Protein AF-A0A939IXC3-F1 (afdb_monomer_lite)

Foldseek 3Di:
DDDDDDPDDDDDPPPDDPPPPQDQQDLVNLVVLVVVVCVVVVKDQPDSVLSRVLSCQLVDDDVNHGPDPDLLRSLLSSLVSQVVSVRIPDPSNVSSVVSSVVSVVD

Organism: NCBI:txid2765362

Sequence (106 aa):
MTSSSPTGPAAAVTGATGQQYPRVCMVDDLVAVAERVCGRYGAVITDHAALAAAAAVPAARINGVFVHRDLRTAAWALAETIEKLAPLDRANDVFAVIAARVYLAR

Secondary structure (DSSP, 8-state):
--------------------------HHHHHHHHHHHHHHHT--B--HHHHHHHHHGGG-EETTEES-SSHHHHHHHHHHHHHHH--BSS-HHHHHHHHHHHHHT-

pLDDT: mean 78.87, std 20.19, range [34.56, 95.94]

Radius of gyration: 21.31 Å; chains: 1; bounding box: 66×26×52 Å

Structure (mmCIF, N/CA/C/O backbone):
data_AF-A0A939IXC3-F1
#
_entry.id   AF-A0A939IXC3-F1
#
loop_
_atom_site.group_PDB
_atom_site.id
_atom_site.type_symbol
_atom_site.label_atom_id
_atom_site.label_alt_id
_atom_site.label_comp_id
_atom_site.label_asym_id
_atom_site.label_entity_id
_atom_site.label_seq_id
_atom_site.pdbx_PDB_ins_code
_atom_site.Cartn_x
_atom_site.Cartn_y
_atom_site.Cartn_z
_atom_site.occupancy
_atom_site.B_iso_or_equiv
_atom_site.auth_seq_id
_atom_site.auth_comp_id
_atom_site.auth_asym_id
_atom_site.auth_atom_id
_atom_site.pdbx_PDB_model_num
ATOM 1 N N . MET A 1 1 ? 56.703 -8.018 -39.105 1.00 44.66 1 MET A N 1
ATOM 2 C CA . MET A 1 1 ? 56.450 -7.530 -37.734 1.00 44.66 1 MET A CA 1
ATOM 3 C C . MET A 1 1 ? 55.450 -6.394 -37.843 1.00 44.66 1 MET A C 1
ATOM 5 O O . MET A 1 1 ? 55.793 -5.306 -38.275 1.00 44.66 1 MET A O 1
ATOM 9 N N . THR A 1 2 ? 54.186 -6.737 -37.639 1.00 44.41 2 THR A N 1
ATOM 10 C CA . THR A 1 2 ? 52.987 -5.896 -37.755 1.00 44.41 2 THR A CA 1
ATOM 11 C C . THR A 1 2 ? 52.657 -5.251 -36.411 1.00 44.41 2 THR A C 1
ATOM 13 O O . THR A 1 2 ? 52.798 -5.963 -35.423 1.00 44.41 2 THR A O 1
ATOM 16 N N . SER A 1 3 ? 52.158 -3.999 -36.425 1.00 39.81 3 SER A N 1
ATOM 17 C CA . SER A 1 3 ? 51.410 -3.240 -35.378 1.00 39.81 3 SER A CA 1
ATOM 18 C C . SER A 1 3 ? 52.009 -1.820 -35.239 1.00 39.81 3 SER A C 1
ATOM 20 O O . SER A 1 3 ? 53.220 -1.720 -35.092 1.00 39.81 3 SER A O 1
ATOM 22 N N . SER A 1 4 ? 51.318 -0.677 -35.286 1.00 43.56 4 SER A N 1
ATOM 23 C CA . SER A 1 4 ? 49.895 -0.370 -35.109 1.00 43.56 4 SER A CA 1
ATOM 24 C C . SER A 1 4 ? 49.559 0.991 -35.733 1.00 43.56 4 SER A C 1
ATOM 26 O O . SER A 1 4 ? 50.346 1.933 -35.656 1.00 43.56 4 SER A O 1
ATOM 28 N N . SER A 1 5 ? 48.364 1.080 -36.316 1.00 47.62 5 SER A N 1
ATOM 29 C CA . SER A 1 5 ? 47.665 2.315 -36.697 1.00 47.62 5 SER A CA 1
ATOM 30 C C . SER A 1 5 ? 46.957 2.952 -35.471 1.00 47.62 5 SER A C 1
ATOM 32 O O . SER A 1 5 ? 47.260 2.575 -34.340 1.00 47.62 5 SER A O 1
ATOM 34 N N . PRO A 1 6 ? 46.082 3.963 -35.636 1.00 48.62 6 PRO A N 1
ATOM 35 C CA . PRO A 1 6 ? 46.302 5.316 -35.150 1.00 48.62 6 PRO A CA 1
ATOM 36 C C . PRO A 1 6 ? 45.484 5.637 -33.890 1.00 48.62 6 PRO A C 1
ATOM 38 O O . PRO A 1 6 ? 44.384 5.128 -33.680 1.00 48.62 6 PRO A O 1
ATOM 41 N N . THR A 1 7 ? 45.985 6.581 -33.099 1.00 45.47 7 THR A N 1
ATOM 42 C CA . THR A 1 7 ? 45.227 7.278 -32.054 1.00 45.47 7 THR A CA 1
ATOM 43 C C . THR A 1 7 ? 44.143 8.141 -32.713 1.00 45.47 7 THR A C 1
ATOM 45 O O . THR A 1 7 ? 44.374 9.294 -33.069 1.00 45.47 7 THR A O 1
ATOM 48 N N . GLY A 1 8 ? 42.976 7.539 -32.948 1.00 42.72 8 GLY A N 1
ATOM 49 C CA . GLY A 1 8 ? 41.722 8.218 -33.275 1.00 42.72 8 GLY A CA 1
ATOM 50 C C . GLY A 1 8 ? 41.034 8.778 -32.021 1.00 42.72 8 GLY A C 1
ATOM 51 O O . GLY A 1 8 ? 41.374 8.386 -30.904 1.00 42.72 8 GLY A O 1
ATOM 52 N N . PRO A 1 9 ? 40.102 9.728 -32.193 1.00 47.38 9 PRO A N 1
ATOM 53 C CA . PRO A 1 9 ? 39.741 10.717 -31.187 1.00 47.38 9 PRO A CA 1
ATOM 54 C C . PRO A 1 9 ? 38.874 10.135 -30.071 1.00 47.38 9 PRO A C 1
ATOM 56 O O . PRO A 1 9 ? 38.105 9.198 -30.284 1.00 47.38 9 PRO A O 1
ATOM 59 N N . ALA A 1 10 ? 38.967 10.758 -28.894 1.00 39.16 10 ALA A N 1
ATOM 60 C CA . ALA A 1 10 ? 38.059 10.581 -27.771 1.00 39.16 10 ALA A CA 1
ATOM 61 C C . ALA A 1 10 ? 36.617 10.901 -28.205 1.00 39.16 10 ALA A C 1
ATOM 63 O O . ALA A 1 10 ? 36.138 12.029 -28.095 1.00 39.16 10 ALA A O 1
ATOM 64 N N . ALA A 1 11 ? 35.941 9.896 -28.755 1.00 37.16 11 ALA A N 1
ATOM 65 C CA . ALA A 1 11 ? 34.524 9.925 -29.031 1.00 37.16 11 ALA A CA 1
ATOM 66 C C . ALA A 1 11 ? 33.787 9.892 -27.693 1.00 37.16 11 ALA A C 1
ATOM 68 O O . ALA A 1 11 ? 33.925 8.962 -26.898 1.00 37.16 11 ALA A O 1
ATOM 69 N N . ALA A 1 12 ? 33.023 10.953 -27.464 1.00 41.81 12 ALA A N 1
ATOM 70 C CA . ALA A 1 12 ? 32.020 11.064 -26.430 1.00 41.81 12 ALA A CA 1
ATOM 71 C C . ALA A 1 12 ? 31.200 9.770 -26.319 1.00 41.81 12 ALA A C 1
ATOM 73 O O . ALA A 1 12 ? 30.391 9.460 -27.192 1.00 41.81 12 ALA A O 1
ATOM 74 N N . VAL A 1 13 ? 31.352 9.048 -25.207 1.00 44.09 13 VAL A N 1
ATOM 75 C CA . VAL A 1 13 ? 30.312 8.128 -24.746 1.00 44.09 13 VAL A CA 1
ATOM 76 C C . VAL A 1 13 ? 29.321 8.932 -23.909 1.00 44.09 13 VAL A C 1
ATOM 78 O O . VAL A 1 13 ? 29.277 8.894 -22.683 1.00 44.09 13 VAL A O 1
ATOM 81 N N . THR A 1 14 ? 28.508 9.716 -24.612 1.00 45.25 14 THR A N 1
ATOM 82 C CA . THR A 1 14 ? 27.206 10.153 -24.115 1.00 45.25 14 THR A CA 1
ATOM 83 C C . THR A 1 14 ? 26.300 8.923 -24.123 1.00 45.25 14 THR A C 1
ATOM 85 O O . THR A 1 14 ? 25.591 8.655 -25.085 1.00 45.25 14 THR A O 1
ATOM 88 N N . GLY A 1 15 ? 26.390 8.129 -23.057 1.00 34.56 15 GLY A N 1
ATOM 89 C CA . GLY A 1 15 ? 25.527 6.983 -22.790 1.00 34.56 15 GLY A CA 1
ATOM 90 C C . GLY A 1 15 ? 24.673 7.263 -21.566 1.00 34.56 15 GLY A C 1
ATOM 91 O O . GLY A 1 15 ? 24.982 6.820 -20.464 1.00 34.56 15 GLY A O 1
ATOM 92 N N . ALA A 1 16 ? 23.614 8.044 -21.758 1.00 44.19 16 ALA A N 1
ATOM 93 C CA . ALA A 1 16 ? 22.556 8.208 -20.783 1.00 44.19 16 ALA A CA 1
ATOM 94 C C . ALA A 1 16 ? 21.905 6.848 -20.489 1.00 44.19 16 ALA A C 1
ATOM 96 O O . ALA A 1 16 ? 21.166 6.318 -21.309 1.00 44.19 16 ALA A O 1
ATOM 97 N N . THR A 1 17 ? 22.130 6.316 -19.292 1.00 37.16 17 THR A N 1
ATOM 98 C CA . THR A 1 17 ? 21.127 5.477 -18.629 1.00 37.16 17 THR A CA 1
ATOM 99 C C . THR A 1 17 ? 21.244 5.744 -17.143 1.00 37.16 17 THR A C 1
ATOM 101 O O . THR A 1 17 ? 22.095 5.192 -16.449 1.00 37.16 17 THR A O 1
ATOM 104 N N . GLY A 1 18 ? 20.416 6.672 -16.664 1.00 35.25 18 GLY A N 1
ATOM 105 C CA . GLY A 1 18 ? 20.142 6.816 -15.247 1.00 35.25 18 GLY A CA 1
ATOM 106 C C . GLY A 1 18 ? 19.480 5.535 -14.771 1.00 35.25 18 GLY A C 1
ATOM 107 O O . GLY A 1 18 ? 18.259 5.442 -14.747 1.00 35.25 18 GLY A O 1
ATOM 108 N N . GLN A 1 19 ? 20.281 4.539 -14.403 1.00 36.69 19 GLN A N 1
ATOM 109 C CA . GLN A 1 19 ? 19.809 3.420 -13.606 1.00 36.69 19 GLN A CA 1
ATOM 110 C C . GLN A 1 19 ? 19.577 3.982 -12.197 1.00 36.69 19 GLN A C 1
ATOM 112 O O . GLN A 1 19 ? 20.378 3.803 -11.282 1.00 36.69 19 GLN A O 1
ATOM 117 N N . GLN A 1 20 ? 18.506 4.764 -12.042 1.00 40.62 20 GLN A N 1
ATOM 118 C CA . GLN A 1 20 ? 17.930 5.063 -10.744 1.00 40.62 20 GLN A CA 1
ATOM 119 C C . GLN A 1 20 ? 17.474 3.715 -10.193 1.00 40.62 20 GLN A C 1
ATOM 121 O O . GLN A 1 20 ? 16.415 3.206 -10.553 1.00 40.62 20 GLN A O 1
ATOM 126 N N . TYR A 1 21 ? 18.336 3.088 -9.392 1.00 39.34 21 TYR A N 1
ATOM 127 C CA . TYR A 1 21 ? 17.982 1.900 -8.632 1.00 39.34 21 TYR A CA 1
ATOM 128 C C . TYR A 1 21 ? 16.686 2.218 -7.876 1.00 39.34 21 TYR A C 1
ATOM 130 O O . TYR A 1 21 ? 16.660 3.229 -7.165 1.00 39.34 21 TYR A O 1
ATOM 138 N N . PRO A 1 22 ? 15.611 1.427 -8.042 1.00 46.38 22 PRO A N 1
ATOM 139 C CA . PRO A 1 22 ? 14.371 1.684 -7.333 1.00 46.38 22 PRO A CA 1
ATOM 140 C C . PRO A 1 22 ? 14.674 1.694 -5.840 1.00 46.38 22 PRO A C 1
ATOM 142 O O . PRO A 1 22 ? 15.253 0.746 -5.302 1.00 46.38 22 PRO A O 1
ATOM 145 N N . ARG A 1 23 ? 14.363 2.820 -5.197 1.00 53.03 23 ARG A N 1
ATOM 146 C CA . ARG A 1 23 ? 14.614 3.017 -3.774 1.00 53.03 23 ARG A CA 1
ATOM 147 C C . ARG A 1 23 ? 13.742 2.013 -3.034 1.00 53.03 23 ARG A C 1
ATOM 149 O O . ARG A 1 23 ? 12.523 2.014 -3.177 1.00 53.03 23 ARG A O 1
ATOM 156 N N . VAL A 1 24 ? 14.384 1.077 -2.341 1.00 53.53 24 VAL A N 1
ATOM 157 C CA . VAL A 1 24 ? 13.701 -0.040 -1.687 1.00 53.53 24 VAL A CA 1
ATOM 158 C C . VAL A 1 24 ? 12.790 0.534 -0.603 1.00 53.53 24 VAL A C 1
ATOM 160 O O . VAL A 1 24 ? 13.266 1.227 0.293 1.00 53.53 24 VAL A O 1
ATOM 163 N N . CYS A 1 25 ? 11.490 0.252 -0.678 1.00 61.31 25 CYS A N 1
ATOM 164 C CA . CYS A 1 25 ? 10.625 0.374 0.490 1.00 61.31 25 CYS A CA 1
ATOM 165 C C . CYS A 1 25 ? 10.976 -0.795 1.404 1.00 61.31 25 CYS A C 1
ATOM 167 O O . CYS A 1 25 ? 10.539 -1.920 1.173 1.00 61.31 25 CYS A O 1
ATOM 169 N N . MET A 1 26 ? 11.831 -0.555 2.397 1.00 70.38 26 MET A N 1
ATOM 170 C CA . MET A 1 26 ? 12.021 -1.533 3.461 1.00 70.38 26 MET A CA 1
ATOM 171 C C . MET A 1 26 ? 10.701 -1.688 4.221 1.00 70.38 26 MET A C 1
ATOM 173 O O . MET A 1 26 ? 9.912 -0.746 4.315 1.00 70.38 26 MET A O 1
ATOM 177 N N . VAL A 1 27 ? 10.466 -2.879 4.772 1.00 82.75 27 VAL A N 1
ATOM 178 C CA . VAL A 1 27 ? 9.268 -3.161 5.582 1.00 82.75 27 VAL A CA 1
ATOM 179 C C . VAL A 1 27 ? 9.137 -2.143 6.720 1.00 82.75 27 VAL A C 1
ATOM 181 O O . VAL A 1 27 ? 8.053 -1.621 6.947 1.00 82.75 27 VAL A O 1
ATOM 184 N N . ASP A 1 28 ? 10.256 -1.803 7.362 1.00 84.88 28 ASP A N 1
ATOM 185 C CA . ASP A 1 28 ? 10.333 -0.834 8.461 1.00 84.88 28 ASP A CA 1
ATOM 186 C C . ASP A 1 28 ? 9.806 0.560 8.070 1.00 84.88 28 ASP A C 1
ATOM 188 O O . ASP A 1 28 ? 8.992 1.151 8.776 1.00 84.88 28 ASP A O 1
ATOM 192 N N . ASP A 1 29 ? 10.162 1.042 6.875 1.00 85.75 29 ASP A N 1
ATOM 193 C CA . ASP A 1 29 ? 9.662 2.321 6.365 1.00 85.75 29 ASP A CA 1
ATOM 194 C C . ASP A 1 29 ? 8.150 2.299 6.139 1.00 85.75 29 ASP A C 1
ATOM 196 O O . ASP A 1 29 ? 7.457 3.280 6.414 1.00 85.75 29 ASP A O 1
ATOM 200 N N . LEU A 1 30 ? 7.625 1.183 5.627 1.00 86.94 30 LEU A N 1
ATOM 201 C CA . LEU A 1 30 ? 6.194 1.044 5.389 1.00 86.94 30 LEU A CA 1
ATOM 202 C C . LEU A 1 30 ? 5.413 0.964 6.709 1.00 86.94 30 LEU A C 1
ATOM 204 O O . LEU A 1 30 ? 4.332 1.546 6.805 1.00 86.94 30 LEU A O 1
ATOM 208 N N . VAL A 1 31 ? 5.978 0.318 7.733 1.00 89.50 31 VAL A N 1
ATOM 209 C CA . VAL A 1 31 ? 5.419 0.285 9.094 1.00 89.50 31 VAL A CA 1
ATOM 210 C C . VAL A 1 31 ? 5.400 1.687 9.701 1.00 89.50 31 VAL A C 1
ATOM 212 O O . VAL A 1 31 ? 4.353 2.121 10.174 1.00 89.50 31 VAL A O 1
ATOM 215 N N . ALA A 1 32 ? 6.489 2.452 9.603 1.00 89.69 32 ALA A N 1
ATOM 216 C CA . ALA A 1 32 ? 6.531 3.826 10.106 1.00 89.69 32 ALA A CA 1
ATOM 217 C C . ALA A 1 32 ? 5.488 4.739 9.425 1.00 89.69 32 ALA A C 1
ATOM 219 O O . ALA A 1 32 ? 4.885 5.611 10.061 1.00 89.69 32 ALA A O 1
ATOM 220 N N . VAL A 1 33 ? 5.236 4.540 8.124 1.00 88.88 33 VAL A N 1
ATOM 221 C CA . VAL A 1 33 ? 4.144 5.231 7.416 1.00 88.88 33 VAL A CA 1
ATOM 222 C C . VAL A 1 33 ? 2.783 4.771 7.943 1.00 88.88 33 VAL A C 1
ATOM 224 O O . VAL A 1 33 ? 1.931 5.620 8.211 1.00 88.88 33 VAL A O 1
ATOM 227 N N . ALA A 1 34 ? 2.583 3.464 8.125 1.00 89.69 34 ALA A N 1
ATOM 228 C CA . ALA A 1 34 ? 1.342 2.900 8.648 1.00 89.69 34 ALA A CA 1
ATOM 229 C C . ALA A 1 34 ? 1.018 3.451 10.042 1.00 89.69 34 ALA A C 1
ATOM 231 O O . ALA A 1 34 ? -0.080 3.954 10.251 1.00 89.69 34 ALA A O 1
ATOM 232 N N . GLU A 1 35 ? 1.979 3.476 10.966 1.00 91.00 35 GLU A N 1
ATOM 233 C CA . GLU A 1 35 ? 1.812 4.047 12.309 1.00 91.00 35 GLU A CA 1
ATOM 234 C C . GLU A 1 35 ? 1.386 5.517 12.268 1.00 91.00 35 GLU A C 1
ATOM 236 O O . GLU A 1 35 ? 0.501 5.948 13.012 1.00 91.00 35 GLU A O 1
ATOM 241 N N . ARG A 1 36 ? 1.968 6.302 11.355 1.00 91.75 36 ARG A N 1
ATOM 242 C CA . ARG A 1 36 ? 1.611 7.715 11.199 1.00 91.75 36 ARG A CA 1
ATOM 243 C C . ARG A 1 36 ? 0.191 7.899 10.663 1.00 91.75 36 ARG A C 1
ATOM 245 O O . ARG A 1 36 ? -0.499 8.834 11.075 1.00 91.75 36 ARG A O 1
ATOM 252 N N . VAL A 1 37 ? -0.253 7.017 9.768 1.00 89.56 37 VAL A N 1
ATOM 253 C CA . VAL A 1 37 ? -1.639 6.982 9.278 1.00 89.56 37 VAL A CA 1
ATOM 254 C C . VAL A 1 37 ? -2.583 6.544 10.399 1.00 89.56 37 VAL A C 1
ATOM 256 O O . VAL A 1 37 ? -3.575 7.227 10.651 1.00 89.56 37 VAL A O 1
ATOM 259 N N . CYS A 1 38 ? -2.236 5.500 11.148 1.00 91.31 38 CYS A N 1
ATOM 260 C CA . CYS A 1 38 ? -2.974 5.040 12.323 1.00 91.31 38 CYS A CA 1
ATOM 261 C C . CYS A 1 38 ? -3.186 6.167 13.340 1.00 91.31 38 CYS A C 1
ATOM 263 O O . CYS A 1 38 ? -4.321 6.448 13.720 1.00 91.31 38 CYS A O 1
ATOM 265 N N . GLY A 1 39 ? -2.128 6.904 13.694 1.00 91.56 39 GLY A N 1
ATOM 266 C CA . GLY A 1 39 ? -2.217 8.037 14.618 1.00 91.56 39 GLY A CA 1
ATOM 267 C C . GLY A 1 39 ? -3.071 9.207 14.109 1.00 91.56 39 GLY A C 1
ATOM 268 O O . GLY A 1 39 ? -3.627 9.954 14.911 1.00 91.56 39 GLY A O 1
ATOM 269 N N . ARG A 1 40 ? -3.209 9.381 12.786 1.00 92.88 40 ARG A N 1
ATOM 270 C CA . ARG A 1 40 ? -3.987 10.479 12.188 1.00 92.88 40 ARG A CA 1
ATOM 271 C C . ARG A 1 40 ? -5.460 10.135 11.975 1.00 92.88 40 ARG A C 1
ATOM 273 O O . ARG A 1 40 ? -6.301 11.015 12.139 1.00 92.88 40 ARG A O 1
ATOM 280 N N . TYR A 1 41 ? -5.754 8.899 11.585 1.00 90.25 41 TYR A N 1
ATOM 281 C CA . TYR A 1 41 ? -7.097 8.451 11.195 1.00 90.25 41 TYR A CA 1
ATOM 282 C C . TYR A 1 41 ? -7.744 7.515 12.223 1.00 90.25 41 TYR A C 1
ATOM 284 O O . TYR A 1 41 ? -8.862 7.050 12.011 1.00 90.25 41 TYR A O 1
ATOM 292 N N . GLY A 1 42 ? -7.057 7.233 13.334 1.00 87.75 42 GLY A N 1
ATOM 293 C CA . GLY A 1 42 ? -7.524 6.301 14.358 1.00 87.75 42 GLY A CA 1
ATOM 294 C C . GLY A 1 42 ? -7.636 4.867 13.843 1.00 87.75 42 GLY A C 1
ATOM 295 O O . GLY A 1 42 ? -8.501 4.132 14.310 1.00 87.75 42 GLY A O 1
ATOM 296 N N . ALA A 1 43 ? -6.836 4.493 12.843 1.00 92.81 43 ALA A N 1
ATOM 297 C CA . ALA A 1 43 ? -6.730 3.117 12.366 1.00 92.81 43 AL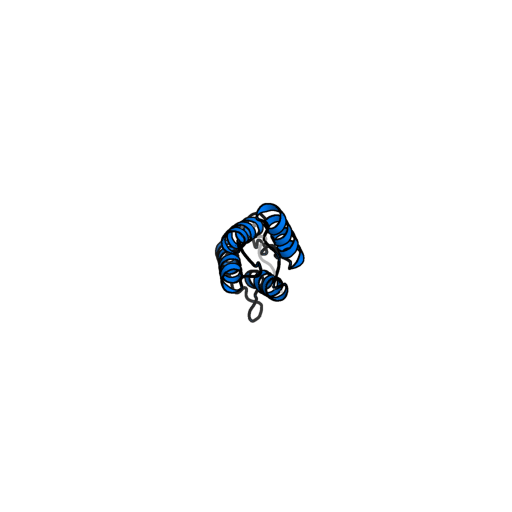A A CA 1
ATOM 298 C C . ALA A 1 43 ? -5.760 2.315 13.247 1.00 92.81 43 ALA A C 1
ATOM 300 O O . ALA A 1 43 ? -4.975 2.891 14.005 1.00 92.81 43 ALA A O 1
ATOM 301 N N . VAL A 1 44 ? -5.810 0.992 13.143 1.00 92.88 44 VAL A N 1
ATOM 302 C CA . VAL A 1 44 ? -4.922 0.063 13.846 1.00 92.88 44 VAL A CA 1
ATOM 303 C C . VAL A 1 44 ? -4.340 -0.924 12.841 1.00 92.88 44 VAL A C 1
ATOM 305 O O . VAL A 1 44 ? -5.043 -1.408 11.954 1.00 92.88 44 VAL A O 1
ATOM 308 N N . ILE A 1 45 ? -3.050 -1.234 12.988 1.00 92.69 45 ILE A N 1
ATOM 309 C CA . ILE A 1 45 ? -2.396 -2.288 12.207 1.00 92.69 45 ILE A CA 1
ATOM 310 C C . ILE A 1 45 ? -2.924 -3.633 12.701 1.00 92.69 45 ILE A C 1
ATOM 312 O O . ILE A 1 45 ? -2.738 -3.986 13.865 1.00 92.69 45 ILE A O 1
ATOM 316 N N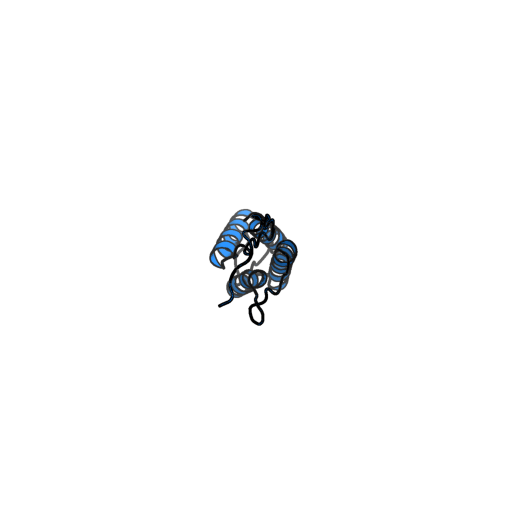 . THR A 1 46 ? -3.576 -4.377 11.814 1.00 94.31 46 THR A N 1
ATOM 317 C CA . THR A 1 46 ? -4.141 -5.696 12.133 1.00 94.31 46 THR A CA 1
ATOM 318 C C . THR A 1 46 ? -3.302 -6.828 11.564 1.00 94.31 46 THR A C 1
ATOM 320 O O . THR A 1 46 ? -3.230 -7.893 12.175 1.00 94.31 46 THR A O 1
ATOM 323 N N . ASP A 1 47 ? -2.603 -6.581 10.453 1.00 92.38 47 ASP A N 1
ATOM 324 C CA . ASP A 1 47 ? -1.804 -7.593 9.773 1.00 92.38 47 ASP A CA 1
ATOM 325 C C . ASP A 1 47 ? -0.419 -7.059 9.366 1.00 92.38 47 ASP A C 1
ATOM 327 O O . ASP A 1 47 ? -0.245 -6.292 8.416 1.00 92.38 47 ASP A O 1
ATOM 331 N N . HIS A 1 48 ? 0.601 -7.509 10.099 1.00 91.12 48 HIS A N 1
ATOM 332 C CA . HIS A 1 48 ? 2.001 -7.184 9.823 1.00 91.12 48 HIS A CA 1
ATOM 333 C C . HIS A 1 48 ? 2.575 -8.006 8.659 1.00 91.12 48 HIS A C 1
ATOM 335 O O . HIS A 1 48 ? 3.494 -7.546 7.978 1.00 91.12 48 HIS A O 1
ATOM 341 N N . ALA A 1 49 ? 2.039 -9.203 8.398 1.00 91.56 49 ALA A N 1
ATOM 342 C CA . ALA A 1 49 ? 2.450 -10.013 7.257 1.00 91.56 49 ALA A CA 1
ATOM 343 C C . ALA A 1 49 ? 1.974 -9.368 5.948 1.00 91.56 49 ALA A C 1
ATOM 345 O O . ALA A 1 49 ? 2.729 -9.329 4.976 1.00 91.56 49 ALA A O 1
ATOM 346 N N . ALA A 1 50 ? 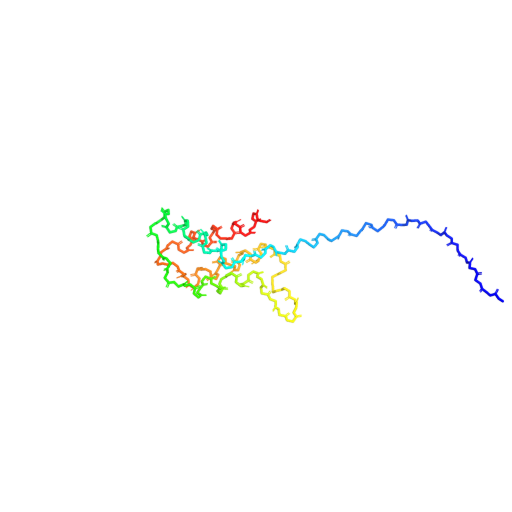0.779 -8.771 5.951 1.00 92.44 50 ALA A N 1
ATOM 347 C CA . ALA A 1 50 ? 0.277 -7.966 4.842 1.00 92.44 50 ALA A CA 1
ATOM 348 C C . ALA A 1 50 ? 1.182 -6.760 4.530 1.00 92.44 50 ALA A C 1
ATOM 350 O O . ALA A 1 50 ? 1.476 -6.500 3.363 1.00 92.44 50 ALA A O 1
ATOM 351 N N . LEU A 1 51 ? 1.689 -6.060 5.554 1.00 90.56 51 LEU A N 1
ATOM 352 C CA . LEU A 1 51 ? 2.658 -4.969 5.369 1.00 90.56 51 LEU A CA 1
ATOM 353 C C . LEU A 1 51 ? 3.974 -5.468 4.764 1.00 90.56 51 LEU A C 1
ATOM 355 O O . LEU A 1 51 ? 4.486 -4.872 3.816 1.00 90.56 51 LEU A O 1
ATOM 359 N N . ALA A 1 52 ? 4.508 -6.580 5.271 1.00 91.19 52 ALA A N 1
ATOM 360 C CA . ALA A 1 52 ? 5.731 -7.168 4.734 1.00 91.19 52 ALA A CA 1
ATOM 361 C C . ALA A 1 52 ? 5.564 -7.601 3.266 1.00 91.19 52 ALA A C 1
ATOM 363 O O . ALA A 1 52 ? 6.436 -7.334 2.437 1.00 91.19 52 ALA A O 1
ATOM 364 N N . ALA A 1 53 ? 4.425 -8.211 2.928 1.00 91.62 53 ALA A N 1
ATOM 365 C CA . ALA A 1 53 ? 4.093 -8.594 1.561 1.00 91.62 53 ALA A CA 1
ATOM 366 C C . ALA A 1 53 ? 3.974 -7.368 0.643 1.00 91.62 53 ALA A C 1
ATOM 368 O O . ALA A 1 53 ? 4.577 -7.349 -0.429 1.00 91.62 53 ALA A O 1
ATOM 369 N N . ALA A 1 54 ? 3.268 -6.321 1.081 1.00 91.31 54 ALA A N 1
ATOM 370 C CA . ALA A 1 54 ? 3.121 -5.082 0.323 1.00 91.31 54 ALA A CA 1
ATOM 371 C C . ALA A 1 54 ? 4.475 -4.406 0.048 1.00 91.31 54 ALA A C 1
ATOM 373 O O . ALA A 1 54 ? 4.741 -4.008 -1.085 1.00 91.31 54 ALA A O 1
ATOM 374 N N . ALA A 1 55 ? 5.366 -4.339 1.042 1.00 89.81 55 ALA A N 1
ATOM 375 C CA . ALA A 1 55 ? 6.706 -3.770 0.879 1.00 89.81 55 ALA A CA 1
ATOM 376 C C . ALA A 1 55 ? 7.580 -4.552 -0.124 1.00 89.81 55 ALA A C 1
ATOM 378 O O . ALA A 1 55 ? 8.425 -3.965 -0.802 1.00 89.81 55 ALA A O 1
ATOM 379 N N . ALA A 1 56 ? 7.364 -5.865 -0.262 1.00 90.19 56 ALA A N 1
ATOM 380 C CA . ALA A 1 56 ? 8.119 -6.707 -1.186 1.00 90.19 56 ALA A CA 1
ATOM 381 C C . ALA A 1 56 ? 7.732 -6.501 -2.663 1.00 90.19 56 ALA A C 1
ATOM 383 O O . ALA A 1 56 ? 8.579 -6.679 -3.538 1.00 90.19 56 ALA A O 1
ATOM 384 N N . VAL A 1 57 ? 6.489 -6.097 -2.955 1.00 90.88 57 VAL A N 1
ATOM 385 C CA . VAL A 1 57 ? 5.973 -5.902 -4.326 1.00 90.88 57 VAL A CA 1
ATOM 386 C C . VAL A 1 57 ? 6.850 -4.977 -5.180 1.00 90.88 57 VAL A C 1
ATOM 388 O O . VAL A 1 57 ? 7.332 -5.423 -6.224 1.00 90.88 57 VAL A O 1
ATOM 391 N N . PRO A 1 58 ? 7.153 -3.729 -4.770 1.00 86.31 58 PRO A N 1
ATOM 392 C CA . PRO A 1 58 ? 7.982 -2.838 -5.581 1.00 86.31 58 PRO A CA 1
ATOM 393 C C . PRO A 1 58 ? 9.433 -3.324 -5.739 1.00 86.31 58 PRO A C 1
ATOM 395 O O . PRO A 1 58 ? 10.122 -2.903 -6.668 1.00 86.31 58 PRO A O 1
ATOM 398 N N . ALA A 1 59 ? 9.908 -4.205 -4.853 1.00 82.94 59 ALA A N 1
ATOM 399 C CA . ALA A 1 59 ? 11.248 -4.789 -4.899 1.00 82.94 59 ALA A CA 1
ATOM 400 C C . ALA A 1 59 ? 11.294 -6.162 -5.599 1.00 82.94 59 ALA A C 1
ATOM 402 O O . ALA A 1 59 ? 12.371 -6.757 -5.705 1.00 82.94 59 ALA A O 1
ATOM 403 N N . ALA A 1 60 ? 10.156 -6.674 -6.079 1.00 86.44 60 ALA A N 1
ATOM 404 C CA . ALA A 1 60 ? 10.052 -8.021 -6.614 1.00 86.44 60 ALA A CA 1
ATOM 405 C C . ALA A 1 60 ? 10.921 -8.214 -7.866 1.00 86.44 60 ALA A C 1
ATOM 407 O O . ALA A 1 60 ? 10.916 -7.411 -8.809 1.00 86.44 60 ALA A O 1
ATOM 408 N N . ARG A 1 61 ? 11.659 -9.329 -7.881 1.00 86.69 61 ARG A N 1
ATOM 409 C CA . ARG A 1 61 ? 12.507 -9.754 -8.996 1.00 86.69 61 ARG A CA 1
ATOM 410 C C . ARG A 1 61 ? 12.234 -11.210 -9.336 1.00 86.69 61 ARG A C 1
ATOM 412 O O . ARG A 1 61 ? 12.214 -12.056 -8.449 1.00 86.69 61 ARG A O 1
ATOM 419 N N . ILE A 1 62 ? 12.098 -11.503 -10.623 1.00 87.94 62 ILE A N 1
ATOM 420 C CA . ILE A 1 62 ? 11.980 -12.866 -11.147 1.00 87.94 62 ILE A CA 1
ATOM 421 C C . ILE A 1 62 ? 13.205 -13.108 -12.021 1.00 87.94 62 ILE A C 1
ATOM 423 O O . ILE A 1 62 ? 13.458 -12.354 -12.957 1.00 87.94 62 ILE A O 1
ATOM 427 N N . ASN A 1 63 ? 14.007 -14.122 -11.685 1.00 88.81 63 ASN A N 1
ATOM 428 C CA . ASN A 1 63 ? 15.282 -14.410 -12.356 1.00 88.81 63 ASN A CA 1
ATOM 429 C C . ASN A 1 63 ? 16.226 -13.189 -12.418 1.00 88.81 63 ASN A C 1
ATOM 431 O O . ASN A 1 63 ? 16.909 -12.964 -13.412 1.00 88.81 63 ASN A O 1
ATOM 435 N N . GLY A 1 64 ? 16.224 -12.361 -11.366 1.00 83.50 64 GLY A N 1
ATOM 436 C CA . GLY A 1 64 ? 17.025 -11.132 -11.289 1.00 83.50 64 GLY A CA 1
ATOM 437 C C . GLY A 1 64 ? 16.459 -9.935 -12.066 1.00 83.50 64 GLY A C 1
ATOM 438 O O . GLY A 1 64 ? 16.967 -8.827 -11.907 1.00 83.50 64 GLY A O 1
ATOM 439 N N . VAL A 1 65 ? 15.388 -10.117 -12.843 1.00 83.56 65 VAL A N 1
ATOM 440 C CA . VAL A 1 65 ? 14.714 -9.047 -13.589 1.00 83.56 65 VAL A CA 1
ATOM 441 C C . VAL A 1 65 ? 13.637 -8.417 -12.715 1.00 83.56 65 VAL A C 1
ATOM 443 O O . VAL A 1 65 ? 12.823 -9.127 -12.124 1.00 83.56 65 VAL A O 1
ATOM 446 N N . PHE A 1 66 ? 13.617 -7.086 -12.629 1.00 82.62 66 PHE A N 1
ATOM 447 C CA . PHE A 1 66 ? 12.554 -6.369 -11.928 1.00 82.62 66 PHE A CA 1
ATOM 448 C C . PHE A 1 66 ? 11.194 -6.649 -12.568 1.00 82.62 66 PHE A C 1
ATOM 450 O O . PHE A 1 66 ? 11.034 -6.532 -13.783 1.00 82.62 66 PHE A O 1
ATOM 457 N N . VAL A 1 67 ? 10.213 -6.989 -11.732 1.00 86.94 67 VAL A N 1
ATOM 458 C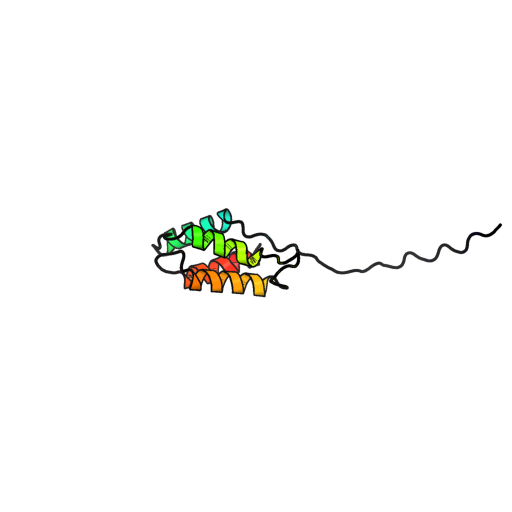 CA . VAL A 1 67 ? 8.830 -7.225 -12.172 1.00 86.94 67 VAL A CA 1
ATOM 459 C C . VAL A 1 67 ? 8.215 -5.939 -12.730 1.00 86.94 67 VAL A C 1
ATOM 461 O O . VAL A 1 67 ? 7.532 -5.960 -13.753 1.00 86.94 67 VAL A O 1
ATOM 464 N N . HIS A 1 68 ? 8.505 -4.804 -12.096 1.00 86.69 68 HIS A N 1
ATOM 465 C CA . HIS A 1 68 ? 8.042 -3.491 -12.529 1.00 86.69 68 HIS A CA 1
ATOM 466 C C . HIS A 1 68 ? 9.162 -2.749 -13.262 1.00 86.69 68 HIS A C 1
ATOM 468 O O . HIS A 1 68 ? 10.253 -2.572 -12.725 1.00 86.69 68 HIS A O 1
ATOM 474 N N . ARG A 1 69 ? 8.886 -2.311 -14.497 1.00 77.94 69 ARG A N 1
ATOM 475 C CA . ARG A 1 69 ? 9.853 -1.580 -15.337 1.00 77.94 69 ARG A CA 1
ATOM 476 C C . ARG A 1 69 ? 10.049 -0.126 -14.913 1.00 77.94 69 ARG A C 1
ATOM 478 O O . ARG A 1 69 ? 11.130 0.413 -15.113 1.00 77.94 69 ARG A O 1
ATOM 485 N N . ASP A 1 70 ? 9.029 0.470 -14.298 1.00 85.94 70 ASP A N 1
ATOM 486 C CA . ASP A 1 70 ? 8.992 1.885 -13.939 1.00 85.94 70 ASP A CA 1
ATOM 487 C C . ASP A 1 70 ? 8.545 2.081 -12.489 1.00 85.94 70 ASP A C 1
ATOM 489 O O . ASP A 1 70 ? 7.675 1.361 -11.985 1.00 85.94 70 ASP A O 1
ATOM 493 N N . LEU A 1 71 ? 9.068 3.129 -11.845 1.00 86.06 71 LEU A N 1
ATOM 494 C CA . LEU A 1 71 ? 8.732 3.486 -10.460 1.00 86.06 71 LEU A CA 1
ATOM 495 C C . LEU A 1 71 ? 7.237 3.753 -10.265 1.00 86.06 71 LEU A C 1
ATOM 497 O O . LEU A 1 71 ? 6.674 3.392 -9.239 1.00 86.06 71 LEU A O 1
ATOM 501 N N . ARG A 1 72 ? 6.568 4.353 -11.257 1.00 89.62 72 ARG A N 1
ATOM 502 C CA . ARG A 1 72 ? 5.121 4.620 -11.195 1.00 89.62 72 ARG A CA 1
ATOM 503 C C . ARG A 1 72 ? 4.307 3.333 -11.155 1.00 89.62 72 ARG A C 1
ATOM 505 O O . ARG A 1 72 ? 3.366 3.238 -10.375 1.00 89.62 72 ARG A O 1
ATOM 512 N N . THR A 1 73 ? 4.698 2.345 -11.953 1.00 89.75 73 THR A N 1
ATOM 513 C CA . THR A 1 73 ? 4.044 1.034 -11.993 1.00 89.75 73 THR A CA 1
ATOM 514 C C . THR A 1 73 ? 4.275 0.274 -10.689 1.00 89.75 73 THR A C 1
ATOM 516 O O . THR A 1 73 ? 3.339 -0.319 -10.163 1.00 89.75 73 THR A O 1
ATOM 519 N N . ALA A 1 74 ? 5.485 0.347 -10.125 1.00 89.81 74 ALA A N 1
ATOM 520 C CA . ALA A 1 74 ? 5.796 -0.235 -8.819 1.00 89.81 74 ALA A CA 1
ATOM 521 C C . ALA A 1 74 ? 5.005 0.432 -7.676 1.00 89.81 74 ALA A C 1
ATOM 523 O O . ALA A 1 74 ? 4.459 -0.257 -6.818 1.00 89.81 74 ALA A O 1
ATOM 524 N N . ALA A 1 75 ? 4.886 1.764 -7.691 1.00 91.19 75 ALA A N 1
ATOM 525 C CA . ALA A 1 75 ? 4.103 2.520 -6.714 1.00 91.19 75 ALA A CA 1
ATOM 526 C C . ALA A 1 75 ? 2.609 2.175 -6.780 1.00 91.19 75 ALA A C 1
ATOM 528 O O . ALA A 1 75 ? 1.953 2.034 -5.751 1.00 91.19 75 ALA A O 1
ATOM 529 N N . TRP A 1 76 ? 2.074 2.034 -7.995 1.00 93.19 76 TRP A N 1
ATOM 530 C CA . TRP A 1 76 ? 0.682 1.649 -8.198 1.00 93.19 76 TRP A CA 1
ATOM 531 C C . TRP A 1 76 ? 0.420 0.214 -7.733 1.00 93.19 76 TRP A C 1
ATOM 533 O O . TRP A 1 76 ? -0.544 -0.016 -7.013 1.00 93.19 76 TRP A O 1
ATOM 543 N N . ALA A 1 77 ? 1.321 -0.722 -8.042 1.00 93.00 77 ALA A N 1
ATOM 544 C CA . ALA A 1 77 ? 1.225 -2.099 -7.562 1.00 93.00 77 ALA A CA 1
ATOM 545 C C . ALA A 1 77 ? 1.317 -2.197 -6.028 1.00 93.00 77 ALA A C 1
ATOM 547 O O . ALA A 1 77 ? 0.604 -2.994 -5.419 1.00 93.00 77 ALA A O 1
ATOM 548 N N . LEU A 1 78 ? 2.147 -1.364 -5.388 1.00 92.31 78 LEU A N 1
ATOM 549 C CA . LEU A 1 78 ? 2.194 -1.233 -3.929 1.00 92.31 78 LEU A CA 1
ATOM 550 C C . LEU A 1 78 ? 0.836 -0.777 -3.370 1.00 92.31 78 LEU A C 1
ATOM 552 O O . LEU A 1 78 ? 0.309 -1.423 -2.467 1.00 92.31 78 LEU A O 1
ATOM 556 N N . ALA A 1 79 ? 0.261 0.297 -3.918 1.00 94.31 79 ALA A N 1
ATOM 557 C CA . ALA A 1 79 ? -1.047 0.801 -3.495 1.00 94.31 79 ALA A CA 1
ATOM 558 C C . ALA A 1 79 ? -2.151 -0.251 -3.669 1.00 94.31 79 ALA A C 1
ATOM 560 O O . ALA A 1 79 ? -2.878 -0.546 -2.725 1.00 94.31 79 ALA A O 1
ATOM 561 N N . GLU A 1 80 ? -2.221 -0.877 -4.843 1.00 95.75 80 GLU A N 1
ATOM 562 C CA . GLU A 1 80 ? -3.201 -1.921 -5.143 1.00 95.75 80 GLU A CA 1
ATOM 563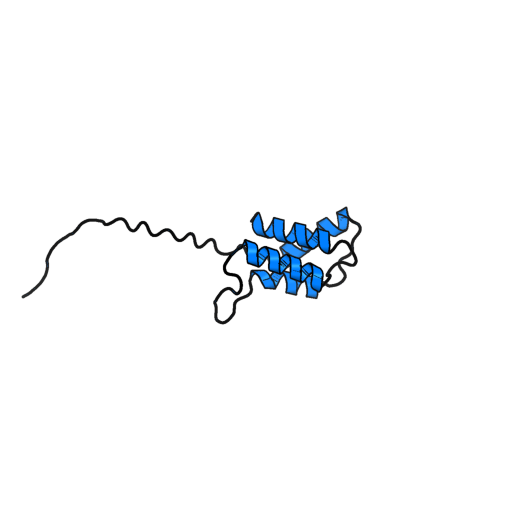 C C . GLU A 1 80 ? -3.062 -3.121 -4.190 1.00 95.75 80 GLU A C 1
ATOM 565 O O . GLU A 1 80 ? -4.053 -3.701 -3.749 1.00 95.75 80 GLU A O 1
ATOM 570 N N . THR A 1 81 ? -1.831 -3.491 -3.832 1.00 95.12 81 THR A N 1
ATOM 571 C CA . THR A 1 81 ? -1.580 -4.588 -2.888 1.00 95.12 81 THR A CA 1
ATOM 572 C C . THR A 1 81 ? -2.033 -4.230 -1.477 1.00 95.12 81 THR A C 1
ATOM 574 O O . THR A 1 81 ? -2.632 -5.064 -0.805 1.00 95.12 81 THR A O 1
ATOM 577 N N . ILE A 1 82 ? -1.800 -2.993 -1.034 1.00 94.75 82 ILE A N 1
ATOM 578 C CA . ILE A 1 82 ? -2.284 -2.504 0.262 1.00 94.75 82 ILE A CA 1
ATOM 579 C C . ILE A 1 82 ? -3.815 -2.529 0.311 1.00 94.75 82 ILE A C 1
ATOM 581 O O . ILE A 1 82 ? -4.380 -2.992 1.299 1.00 94.75 82 ILE A O 1
ATOM 585 N N . GLU A 1 83 ? -4.491 -2.090 -0.751 1.00 95.25 83 GLU A N 1
ATOM 586 C CA . GLU A 1 83 ? -5.956 -2.126 -0.820 1.00 95.25 83 GLU A CA 1
ATOM 587 C C . GLU A 1 83 ? -6.503 -3.559 -0.783 1.00 95.25 83 GLU A C 1
ATOM 589 O O . GLU A 1 83 ? -7.498 -3.819 -0.110 1.00 95.25 83 GLU A O 1
ATOM 594 N N . LYS A 1 84 ? -5.838 -4.504 -1.461 1.00 95.94 84 LYS A N 1
ATOM 595 C CA . LYS A 1 84 ? -6.249 -5.917 -1.494 1.00 95.94 84 LYS A CA 1
ATOM 596 C C . LYS A 1 84 ? -5.990 -6.656 -0.186 1.00 95.94 84 LYS A C 1
ATOM 598 O O . LYS A 1 84 ? -6.812 -7.476 0.210 1.00 95.94 84 LYS A O 1
ATOM 603 N N . LEU A 1 85 ? -4.836 -6.424 0.438 1.00 95.00 85 LEU A N 1
ATOM 604 C CA . LEU A 1 85 ? -4.445 -7.114 1.669 1.00 95.00 85 LEU A CA 1
ATOM 605 C C . LEU A 1 85 ? -5.039 -6.466 2.921 1.00 95.00 85 LEU A C 1
ATOM 607 O O . LEU A 1 85 ? -5.113 -7.131 3.946 1.00 95.00 85 LEU A O 1
ATOM 611 N N . ALA A 1 86 ? -5.455 -5.199 2.834 1.00 94.62 86 ALA A N 1
ATOM 612 C CA . ALA A 1 86 ? -6.071 -4.440 3.918 1.00 94.62 86 ALA A CA 1
ATOM 613 C C . ALA A 1 86 ? -5.323 -4.577 5.267 1.00 94.62 86 ALA A C 1
ATOM 615 O O . ALA A 1 86 ? -5.895 -5.057 6.245 1.00 94.62 86 ALA A O 1
ATOM 616 N N . PRO A 1 87 ? -4.040 -4.168 5.351 1.00 92.06 87 PRO A N 1
ATOM 617 C CA . PRO A 1 87 ? -3.226 -4.343 6.560 1.00 92.06 87 PRO A CA 1
ATOM 618 C C . PRO A 1 87 ? -3.758 -3.581 7.788 1.00 92.06 87 PRO A C 1
ATOM 620 O O . PRO A 1 87 ? -3.426 -3.918 8.931 1.00 92.06 87 PRO A O 1
ATOM 623 N N . LEU A 1 88 ? -4.562 -2.538 7.569 1.00 93.56 88 LEU A N 1
ATOM 624 C CA . LEU A 1 88 ? -5.213 -1.750 8.610 1.00 93.56 88 LEU A CA 1
ATOM 625 C C . LEU A 1 88 ? -6.683 -2.154 8.757 1.00 93.56 88 LEU A C 1
ATOM 627 O O . LEU A 1 88 ? -7.330 -2.564 7.795 1.00 93.56 88 LEU A O 1
ATOM 631 N N . ASP A 1 89 ? -7.253 -1.952 9.942 1.00 93.81 89 ASP A N 1
ATOM 632 C CA . ASP A 1 89 ? -8.689 -2.167 10.171 1.00 93.81 89 ASP A CA 1
ATOM 633 C C . ASP A 1 89 ? -9.590 -1.181 9.395 1.00 93.81 89 ASP A C 1
ATOM 635 O O . ASP A 1 89 ? -10.757 -1.469 9.131 1.00 93.81 89 ASP A O 1
ATOM 639 N N . ARG A 1 90 ? -9.058 -0.007 9.033 1.00 92.25 90 ARG A N 1
ATOM 640 C CA . ARG A 1 90 ? -9.714 1.040 8.233 1.00 92.25 90 ARG A CA 1
ATOM 641 C C . ARG A 1 90 ? -8.684 1.939 7.545 1.00 92.25 90 ARG A C 1
ATOM 643 O O . ARG A 1 90 ? -7.496 1.871 7.839 1.00 92.25 90 ARG A O 1
ATOM 650 N N . ALA A 1 91 ? -9.156 2.828 6.667 1.00 92.38 91 ALA A N 1
ATOM 651 C CA . ALA A 1 91 ? -8.332 3.818 5.957 1.00 92.38 91 ALA A CA 1
ATOM 652 C C . ALA A 1 91 ? -7.206 3.213 5.086 1.00 92.38 91 ALA A C 1
ATOM 654 O O . ALA A 1 91 ? -6.169 3.844 4.868 1.00 92.38 91 ALA A O 1
ATOM 655 N N . ASN A 1 92 ? -7.405 1.987 4.581 1.00 92.38 92 ASN A N 1
ATOM 656 C CA . ASN A 1 92 ? -6.455 1.312 3.689 1.00 92.38 92 ASN A CA 1
ATOM 657 C C . ASN A 1 92 ? -6.298 2.035 2.343 1.00 92.38 92 ASN A C 1
ATOM 659 O O . ASN A 1 92 ? -5.204 2.061 1.794 1.00 92.38 92 ASN A O 1
ATOM 663 N N . ASP A 1 93 ? -7.362 2.670 1.856 1.00 94.25 93 ASP A N 1
ATOM 664 C CA . ASP A 1 93 ? -7.378 3.531 0.670 1.00 94.25 93 ASP A CA 1
ATOM 665 C C . ASP A 1 93 ? -6.437 4.736 0.838 1.00 94.25 93 ASP A C 1
ATOM 667 O O . ASP A 1 93 ? -5.568 5.011 0.007 1.00 94.25 93 ASP A O 1
ATOM 671 N N . VAL A 1 94 ? -6.540 5.427 1.975 1.00 92.81 94 VAL A N 1
ATOM 672 C CA . VAL A 1 94 ? -5.675 6.566 2.296 1.00 92.81 94 VAL A CA 1
ATOM 673 C C . VAL A 1 94 ? -4.233 6.106 2.495 1.00 92.81 94 VAL A C 1
ATOM 675 O O . VAL A 1 94 ? -3.299 6.748 2.002 1.00 92.81 94 VAL A O 1
ATOM 678 N N . PHE A 1 95 ? -4.039 4.987 3.195 1.00 92.25 95 PHE A N 1
ATOM 679 C CA . PHE A 1 95 ? -2.722 4.403 3.411 1.00 92.25 95 PHE A CA 1
ATOM 680 C C . PHE A 1 95 ? -2.045 4.016 2.090 1.00 92.25 95 PHE A C 1
ATOM 682 O O . PHE A 1 95 ? -0.889 4.383 1.886 1.00 92.25 95 PHE A O 1
ATOM 689 N N . ALA A 1 96 ? -2.767 3.379 1.166 1.00 94.25 96 ALA A N 1
ATOM 690 C CA . ALA A 1 96 ? -2.271 3.001 -0.154 1.00 94.25 96 ALA A CA 1
ATOM 691 C C . ALA A 1 96 ? -1.762 4.215 -0.949 1.00 94.25 96 ALA A C 1
ATOM 693 O O . ALA A 1 96 ? -0.641 4.206 -1.468 1.00 94.25 96 ALA A O 1
ATOM 694 N N . VAL A 1 97 ? -2.540 5.303 -0.976 1.00 94.19 97 VAL A N 1
ATOM 695 C CA . VAL A 1 97 ? -2.157 6.550 -1.657 1.00 94.19 97 VAL A CA 1
ATOM 696 C C . VAL A 1 97 ? -0.918 7.183 -1.021 1.00 94.19 97 VAL A C 1
ATOM 698 O O . VAL A 1 97 ? -0.017 7.638 -1.734 1.00 94.19 97 VAL A O 1
ATOM 701 N N . ILE A 1 98 ? -0.851 7.234 0.312 1.00 92.44 98 ILE A N 1
ATOM 702 C CA . ILE A 1 98 ? 0.297 7.808 1.026 1.00 92.44 98 ILE A CA 1
ATOM 703 C C . ILE A 1 98 ? 1.546 6.953 0.798 1.00 92.44 98 ILE A C 1
ATOM 705 O O . ILE A 1 98 ? 2.593 7.506 0.466 1.00 92.44 98 ILE A O 1
ATOM 709 N N . ALA A 1 99 ? 1.441 5.629 0.910 1.00 90.75 99 ALA A N 1
ATOM 710 C CA . ALA A 1 99 ? 2.551 4.705 0.703 1.00 90.75 99 ALA A CA 1
ATOM 711 C C . ALA A 1 99 ? 3.138 4.834 -0.711 1.00 90.75 99 ALA A C 1
ATOM 713 O O . ALA A 1 99 ? 4.349 4.996 -0.863 1.00 90.75 99 ALA A O 1
ATOM 714 N N . ALA A 1 100 ? 2.291 4.877 -1.744 1.00 91.62 100 ALA A N 1
ATOM 715 C CA . ALA A 1 100 ? 2.735 5.088 -3.121 1.00 91.62 100 ALA A CA 1
ATOM 716 C C . ALA A 1 100 ? 3.416 6.452 -3.325 1.00 91.62 100 ALA A C 1
ATOM 718 O O . ALA A 1 100 ? 4.426 6.548 -4.023 1.00 91.62 100 ALA A O 1
ATOM 719 N N . ARG A 1 101 ? 2.903 7.519 -2.698 1.00 90.88 101 ARG A N 1
ATOM 720 C CA . ARG A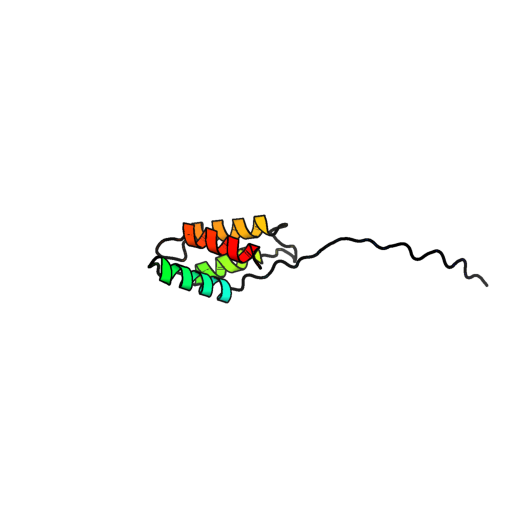 1 101 ? 3.530 8.851 -2.755 1.00 90.88 101 ARG A CA 1
ATOM 721 C C . ARG A 1 101 ? 4.886 8.882 -2.059 1.00 90.88 101 ARG A C 1
ATOM 723 O O . ARG A 1 101 ? 5.819 9.457 -2.609 1.00 90.88 101 ARG A O 1
ATOM 730 N N . VAL A 1 102 ? 5.000 8.270 -0.880 1.00 88.94 102 VAL A N 1
ATOM 731 C CA . VAL A 1 102 ? 6.266 8.172 -0.137 1.00 88.94 102 VAL A CA 1
ATOM 732 C C . VAL A 1 102 ? 7.291 7.372 -0.936 1.00 88.94 102 VAL A C 1
ATOM 734 O O . VAL A 1 102 ? 8.442 7.791 -1.023 1.00 88.94 102 VAL A O 1
ATOM 737 N N . TYR A 1 103 ? 6.868 6.281 -1.577 1.00 86.75 103 TYR A N 1
ATOM 738 C CA . TYR A 1 103 ? 7.725 5.495 -2.462 1.00 86.75 103 TYR A CA 1
ATOM 739 C C . TYR A 1 103 ? 8.258 6.323 -3.642 1.00 86.75 103 TYR A C 1
ATOM 741 O O . TYR A 1 103 ? 9.448 6.279 -3.931 1.00 86.75 103 TYR A O 1
ATOM 749 N N . LEU A 1 104 ? 7.407 7.124 -4.295 1.00 87.69 104 LEU A N 1
ATOM 750 C CA . LEU A 1 104 ? 7.812 7.972 -5.427 1.00 87.69 104 LEU A CA 1
ATOM 751 C C . LEU A 1 104 ? 8.656 9.192 -5.032 1.00 87.69 104 LEU A C 1
ATOM 753 O O . LEU A 1 104 ? 9.369 9.731 -5.875 1.00 87.69 104 LEU A O 1
ATOM 757 N N . ALA A 1 105 ? 8.534 9.669 -3.794 1.00 83.88 105 ALA A N 1
ATOM 758 C CA . ALA A 1 105 ? 9.258 10.838 -3.297 1.00 83.88 105 ALA A CA 1
ATOM 759 C C . ALA A 1 105 ? 10.691 10.522 -2.837 1.00 83.88 105 ALA A C 1
ATOM 761 O O . ALA A 1 105 ? 11.431 11.443 -2.483 1.00 83.88 105 ALA A O 1
ATOM 762 N N . ARG A 1 106 ? 11.070 9.242 -2.804 1.00 66.88 106 ARG A N 1
ATOM 763 C CA . ARG A 1 106 ? 12.400 8.785 -2.404 1.00 66.88 106 ARG A CA 1
ATOM 764 C C . ARG A 1 106 ? 13.319 8.613 -3.598 1.00 66.88 106 ARG A C 1
ATOM 766 O O . ARG A 1 106 ? 14.479 9.061 -3.463 1.00 66.88 106 ARG A O 1
#